Protein AF-A0A645GEH7-F1 (afdb_monomer_lite)

Structure (mmCIF, N/CA/C/O backbone):
data_AF-A0A645GEH7-F1
#
_entry.id   AF-A0A645GEH7-F1
#
loop_
_atom_site.group_PDB
_atom_site.id
_atom_site.type_symbol
_atom_site.label_atom_id
_atom_site.label_alt_id
_atom_site.label_comp_id
_atom_site.label_asym_id
_atom_site.label_entity_id
_atom_site.label_seq_id
_atom_site.pdbx_PDB_ins_code
_atom_site.Cartn_x
_atom_site.Cartn_y
_atom_site.Cartn_z
_atom_site.o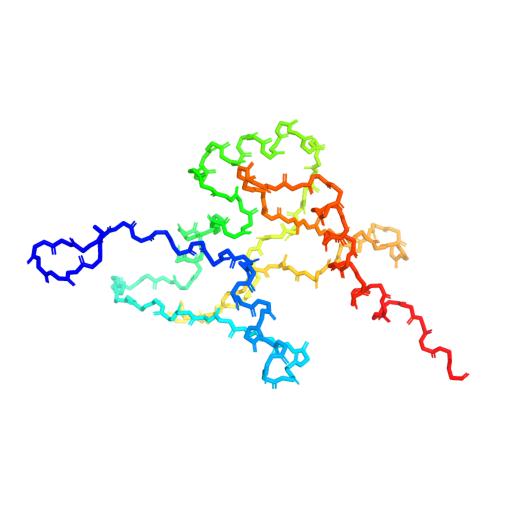ccupancy
_atom_site.B_iso_or_equiv
_atom_site.auth_seq_id
_atom_site.auth_comp_id
_atom_site.auth_asym_id
_atom_site.auth_atom_id
_atom_site.pdbx_PDB_model_num
ATOM 1 N N . MET A 1 1 ? -20.023 15.452 -12.792 1.00 51.22 1 MET A N 1
ATOM 2 C CA . MET A 1 1 ? -19.062 15.238 -11.684 1.00 51.22 1 MET A CA 1
ATOM 3 C C . MET A 1 1 ? -19.663 15.628 -10.334 1.00 51.22 1 MET A C 1
ATOM 5 O O . MET A 1 1 ? -19.490 14.883 -9.385 1.00 51.22 1 MET A O 1
ATOM 9 N N . TYR A 1 2 ? -20.457 16.701 -10.252 1.00 43.00 2 TYR A N 1
ATOM 10 C CA . TYR A 1 2 ? -21.405 16.933 -9.152 1.00 43.00 2 TYR A CA 1
ATOM 11 C C . TYR A 1 2 ? -22.816 16.514 -9.590 1.00 43.00 2 TYR A C 1
ATOM 13 O O . TYR A 1 2 ? -23.154 16.688 -10.763 1.00 43.00 2 TYR A O 1
ATOM 21 N N . GLY A 1 3 ? -23.606 15.928 -8.687 1.00 52.38 3 GLY A N 1
ATOM 22 C CA . GLY A 1 3 ? -25.038 15.717 -8.905 1.00 52.38 3 GLY A CA 1
ATOM 23 C C . GLY A 1 3 ? -25.810 17.038 -8.884 1.00 52.38 3 GLY A C 1
ATOM 24 O O . GLY A 1 3 ? -25.273 18.071 -8.486 1.00 52.38 3 GLY A O 1
ATOM 25 N N . GLU A 1 4 ? -27.086 17.010 -9.273 1.00 69.25 4 GLU A N 1
ATOM 26 C CA . GLU A 1 4 ? -27.987 18.178 -9.195 1.00 69.25 4 GLU A CA 1
ATOM 27 C C . GLU A 1 4 ? -28.119 18.739 -7.764 1.00 69.25 4 GLU A C 1
ATOM 29 O O . GLU A 1 4 ? -28.473 19.898 -7.577 1.00 69.25 4 GLU A O 1
ATOM 34 N N . ASP A 1 5 ? -27.780 17.936 -6.751 1.00 78.75 5 ASP A N 1
ATOM 35 C CA . ASP A 1 5 ? -27.718 18.313 -5.337 1.00 78.75 5 ASP A CA 1
ATOM 36 C C . ASP A 1 5 ? -26.391 18.985 -4.932 1.00 78.75 5 ASP A C 1
ATOM 38 O O . ASP A 1 5 ? -26.170 19.245 -3.748 1.00 78.75 5 ASP A O 1
ATOM 42 N N . GLY A 1 6 ? -25.484 19.230 -5.882 1.00 51.50 6 GLY A N 1
ATOM 43 C CA . GLY A 1 6 ? -24.147 19.753 -5.610 1.00 51.50 6 GLY A CA 1
ATOM 44 C C . GLY A 1 6 ? -23.273 18.783 -4.812 1.00 51.50 6 GLY A C 1
ATOM 45 O O . GLY A 1 6 ? -22.217 19.179 -4.320 1.00 51.50 6 GLY A O 1
ATOM 46 N N . LYS A 1 7 ? -23.682 17.515 -4.664 1.00 46.47 7 LYS A N 1
ATOM 47 C CA . LYS A 1 7 ? -22.876 16.490 -4.005 1.00 46.47 7 LYS A CA 1
ATOM 48 C C . LYS A 1 7 ? -22.090 15.718 -5.043 1.00 46.47 7 LYS A C 1
ATOM 50 O O . LYS A 1 7 ? -22.618 15.242 -6.049 1.00 46.47 7 LYS A O 1
ATOM 55 N N . LEU A 1 8 ? -20.805 15.567 -4.771 1.00 46.34 8 LEU A N 1
ATOM 56 C CA . LEU A 1 8 ? -19.971 14.625 -5.495 1.00 46.34 8 LEU A CA 1
ATOM 57 C C . LEU A 1 8 ? -20.454 13.203 -5.184 1.00 46.34 8 LEU A C 1
ATOM 59 O O . LEU A 1 8 ? -20.582 12.822 -4.020 1.00 46.34 8 LEU A O 1
ATOM 63 N N . ARG A 1 9 ? -20.737 12.416 -6.223 1.00 43.44 9 ARG A N 1
ATOM 64 C CA . ARG A 1 9 ? -21.085 10.993 -6.112 1.00 43.44 9 ARG A CA 1
ATOM 65 C C . ARG A 1 9 ? -20.147 10.190 -7.003 1.00 43.44 9 ARG A C 1
ATOM 67 O O . ARG A 1 9 ? -19.948 10.568 -8.152 1.00 43.44 9 ARG A O 1
ATOM 74 N N . GLY A 1 10 ? -19.603 9.097 -6.468 1.00 45.25 10 GLY A N 1
ATOM 75 C CA . GLY A 1 10 ? -18.639 8.256 -7.184 1.00 45.25 10 GLY A CA 1
ATOM 76 C C . GLY A 1 10 ? -17.258 8.900 -7.329 1.00 45.25 10 GLY A C 1
ATOM 77 O O . GLY A 1 10 ? -16.674 8.820 -8.402 1.00 45.25 10 GLY A O 1
ATOM 78 N N . ILE A 1 11 ? -16.755 9.573 -6.284 1.00 40.84 11 ILE A N 1
ATOM 79 C CA . ILE A 1 11 ? -15.381 10.087 -6.318 1.00 40.84 11 ILE A CA 1
ATOM 80 C C . ILE A 1 11 ? -14.423 8.916 -6.173 1.00 40.84 11 ILE A C 1
ATOM 82 O O . ILE A 1 11 ? -14.349 8.293 -5.115 1.00 40.84 11 ILE A O 1
ATOM 86 N N . GLU A 1 12 ? -13.645 8.695 -7.217 1.00 43.66 12 GLU A N 1
ATOM 87 C CA . GLU A 1 12 ? -12.325 8.127 -7.078 1.00 43.66 12 GLU A CA 1
ATOM 88 C C . GLU A 1 12 ? -11.322 9.279 -7.131 1.00 43.66 12 GLU A C 1
ATOM 90 O O . GLU A 1 12 ? -11.158 9.928 -8.162 1.00 43.66 12 GLU A O 1
ATOM 95 N N . ALA A 1 13 ? -10.712 9.597 -5.992 1.00 42.34 13 ALA A N 1
ATOM 96 C CA . ALA A 1 13 ? -9.626 10.561 -5.944 1.00 42.34 13 ALA A CA 1
ATOM 97 C C . ALA A 1 13 ? -8.332 9.785 -6.184 1.00 42.34 13 ALA A C 1
ATOM 99 O O . ALA A 1 13 ? -7.678 9.340 -5.241 1.00 42.34 13 ALA A O 1
ATOM 100 N N . VAL A 1 14 ? -7.992 9.580 -7.454 1.00 44.97 14 VAL A N 1
ATOM 101 C CA . VAL A 1 14 ? -6.611 9.277 -7.821 1.00 44.97 14 VAL A CA 1
ATOM 102 C C . VAL A 1 14 ? -5.896 10.619 -7.798 1.00 44.97 14 VAL A C 1
ATOM 104 O O . VAL A 1 14 ? -6.162 11.477 -8.635 1.00 44.97 14 VAL A O 1
ATOM 107 N N . ILE A 1 15 ? -5.066 10.843 -6.779 1.00 52.38 15 ILE A N 1
ATOM 108 C CA . ILE A 1 15 ? -4.114 11.951 -6.817 1.00 52.38 15 ILE A CA 1
ATOM 109 C C . ILE A 1 15 ? -3.048 11.506 -7.804 1.00 52.38 15 ILE A C 1
ATOM 111 O O . ILE A 1 15 ? -2.164 10.720 -7.460 1.00 52.38 15 ILE A O 1
ATOM 115 N N . ASP A 1 16 ? -3.225 11.927 -9.049 1.00 52.03 16 ASP A N 1
ATOM 116 C CA . ASP A 1 16 ? -2.194 11.792 -10.054 1.00 52.03 16 ASP A CA 1
ATOM 117 C C . ASP A 1 16 ? -0.991 12.656 -9.625 1.00 52.03 16 ASP A C 1
ATOM 119 O O . ASP A 1 16 ? -1.083 13.630 -8.862 1.00 52.03 16 ASP A O 1
ATOM 123 N N . LYS A 1 17 ? 0.196 12.204 -10.005 1.00 60.94 17 LYS A N 1
ATOM 124 C CA . LYS A 1 17 ? 1.443 12.921 -9.774 1.00 60.94 17 LYS A CA 1
ATOM 125 C C . LYS A 1 17 ? 1.646 13.854 -10.964 1.00 60.94 17 LYS A C 1
ATOM 127 O O . LYS A 1 17 ? 2.604 13.720 -11.721 1.00 60.94 17 LYS A O 1
ATOM 132 N N . ASP A 1 18 ? 0.723 14.789 -11.147 1.00 64.62 18 ASP A N 1
ATOM 133 C CA . ASP A 1 18 ? 0.687 15.650 -12.320 1.00 64.62 18 ASP A CA 1
ATOM 134 C C . ASP A 1 18 ? 1.888 16.606 -12.323 1.00 64.62 18 ASP A C 1
ATOM 136 O O . ASP A 1 18 ? 2.382 17.050 -11.277 1.00 64.62 18 ASP A O 1
ATOM 140 N N . LEU A 1 19 ? 2.269 17.060 -13.521 1.00 65.12 19 LEU A N 1
ATOM 141 C CA . LEU A 1 19 ? 3.205 18.173 -13.714 1.00 65.12 19 LEU A CA 1
ATOM 142 C C . LEU A 1 19 ? 2.837 19.395 -12.849 1.00 65.12 19 LEU A C 1
ATOM 144 O O . LEU A 1 19 ? 3.722 20.086 -12.351 1.00 65.12 19 LEU A O 1
ATOM 148 N N . CYS A 1 20 ? 1.543 19.640 -12.623 1.00 69.88 20 CYS A N 1
ATOM 149 C CA . CYS A 1 20 ? 1.064 20.733 -11.779 1.00 69.88 20 CYS A CA 1
ATOM 150 C C . CYS A 1 20 ? 1.562 20.618 -10.327 1.00 69.88 20 CYS A C 1
ATOM 152 O O . CYS A 1 20 ? 2.125 21.577 -9.797 1.00 69.88 20 CYS A O 1
ATOM 154 N N . SER A 1 21 ? 1.435 19.438 -9.716 1.00 74.69 21 SER A N 1
ATOM 155 C CA . SER A 1 21 ? 1.900 19.166 -8.351 1.00 74.69 21 SER A CA 1
ATOM 156 C C . SER A 1 21 ? 3.421 19.304 -8.239 1.00 74.69 21 SER A C 1
ATOM 158 O O . SER A 1 21 ? 3.922 19.880 -7.273 1.00 74.69 21 SER A O 1
ATOM 160 N N . SER A 1 22 ? 4.164 18.857 -9.260 1.00 70.12 22 SER A N 1
ATOM 161 C CA . SER A 1 22 ? 5.626 19.010 -9.311 1.00 70.12 22 SER A CA 1
ATOM 162 C C . SER A 1 22 ? 6.064 20.472 -9.442 1.00 70.12 22 SER A C 1
ATOM 164 O O . SER A 1 22 ? 7.023 20.887 -8.792 1.00 70.12 22 SER A O 1
ATOM 166 N N . LEU A 1 23 ? 5.384 21.260 -10.279 1.00 80.31 23 LEU A N 1
ATOM 167 C CA . LEU A 1 23 ? 5.674 22.685 -10.436 1.00 80.31 23 LEU A CA 1
ATOM 168 C C . LEU A 1 23 ? 5.355 23.450 -9.150 1.00 80.31 23 LEU A C 1
ATOM 170 O O . LEU A 1 23 ? 6.150 24.291 -8.737 1.00 80.31 23 LEU A O 1
ATOM 174 N N . LEU A 1 24 ? 4.239 23.129 -8.490 1.00 81.12 24 LEU A N 1
ATOM 175 C CA . LEU A 1 24 ? 3.877 23.723 -7.207 1.00 81.12 24 LEU A CA 1
ATOM 176 C C . LEU A 1 24 ? 4.923 23.411 -6.130 1.00 81.12 24 LEU A C 1
ATOM 178 O O . LEU A 1 24 ? 5.375 24.330 -5.457 1.00 81.12 24 LEU A O 1
ATOM 182 N N . ALA A 1 2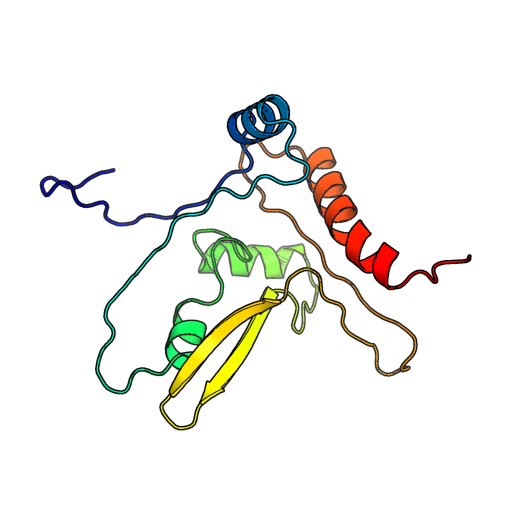5 ? 5.358 22.154 -6.003 1.00 82.38 25 ALA A N 1
ATOM 183 C CA . ALA A 1 25 ? 6.409 21.774 -5.057 1.00 82.38 25 ALA A CA 1
ATOM 184 C C . ALA A 1 25 ? 7.710 22.561 -5.293 1.00 82.38 25 ALA A C 1
ATOM 186 O O . ALA A 1 25 ? 8.297 23.074 -4.343 1.00 82.38 25 ALA A O 1
ATOM 187 N N . SER A 1 26 ? 8.113 22.728 -6.560 1.00 81.50 26 SER A N 1
ATOM 188 C CA . SER A 1 26 ? 9.295 23.519 -6.921 1.00 81.50 26 SER A CA 1
ATOM 189 C C . SER A 1 26 ? 9.138 25.005 -6.598 1.00 81.50 26 SER A C 1
ATOM 191 O O . SER A 1 26 ? 10.091 25.613 -6.125 1.00 81.50 26 SER A O 1
ATOM 193 N N . GLN A 1 27 ? 7.966 25.597 -6.845 1.00 88.81 27 GLN A N 1
ATOM 194 C CA . GLN A 1 27 ? 7.698 27.002 -6.509 1.00 88.81 27 GLN A CA 1
ATOM 195 C C . GLN A 1 27 ? 7.652 27.247 -4.998 1.00 88.81 27 GLN A C 1
ATOM 197 O O . GLN A 1 27 ? 7.948 28.349 -4.549 1.00 88.81 27 GLN A O 1
ATOM 202 N N . LEU A 1 28 ? 7.270 26.233 -4.222 1.00 89.38 28 LEU A N 1
ATOM 203 C CA . LEU A 1 28 ? 7.236 26.290 -2.763 1.00 89.38 28 LEU A CA 1
ATOM 204 C C . LEU A 1 28 ? 8.587 25.965 -2.110 1.00 89.38 28 LEU A C 1
ATOM 206 O O . LEU A 1 28 ? 8.661 26.005 -0.885 1.00 89.38 28 LEU A O 1
ATOM 210 N N . GLU A 1 29 ? 9.617 25.619 -2.893 1.00 90.44 29 GLU A N 1
ATOM 211 C CA . GLU A 1 29 ? 10.906 25.118 -2.387 1.00 90.44 29 GLU A CA 1
ATOM 212 C C . GLU A 1 29 ? 10.724 23.960 -1.382 1.00 90.44 29 GLU A C 1
ATOM 214 O O . GLU A 1 29 ? 11.444 23.842 -0.394 1.00 90.44 29 GLU A O 1
ATOM 219 N N . ALA A 1 30 ? 9.714 23.112 -1.608 1.00 80.94 30 ALA A N 1
ATOM 220 C CA . ALA A 1 30 ? 9.362 22.042 -0.684 1.00 80.94 30 ALA A CA 1
ATOM 221 C C . ALA A 1 30 ? 10.222 20.793 -0.927 1.00 80.94 30 ALA A C 1
ATOM 223 O O . ALA A 1 30 ? 10.205 20.237 -2.026 1.00 80.94 30 ALA A O 1
ATOM 224 N N . ASP A 1 31 ? 10.879 20.285 0.121 1.00 78.19 31 ASP A N 1
ATOM 225 C CA . ASP A 1 31 ? 11.554 18.975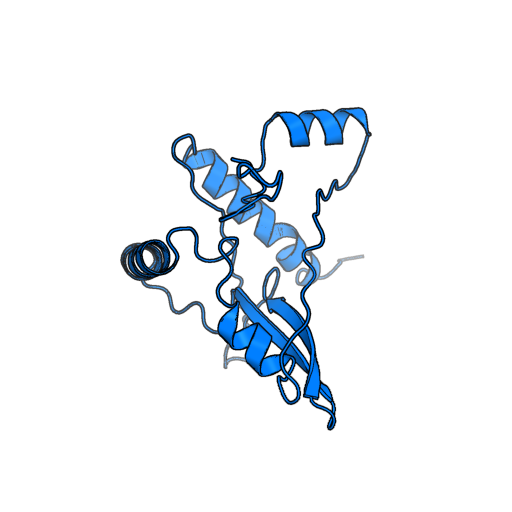 0.090 1.00 78.19 31 ASP A CA 1
ATOM 226 C C . ASP A 1 31 ? 10.556 17.825 -0.142 1.00 78.19 31 ASP A C 1
ATOM 228 O O . ASP A 1 31 ? 10.869 16.810 -0.767 1.00 78.19 31 ASP A O 1
ATOM 232 N N . LEU A 1 32 ? 9.327 17.993 0.361 1.00 79.81 32 LEU A N 1
ATOM 233 C CA . LEU A 1 32 ? 8.195 17.100 0.144 1.00 79.81 32 LEU A CA 1
ATOM 234 C C . LEU A 1 32 ? 6.887 17.898 0.173 1.00 79.81 32 LEU A C 1
ATOM 236 O O . LEU A 1 32 ? 6.592 18.589 1.147 1.00 79.81 32 LEU A O 1
ATOM 240 N N . LEU A 1 33 ? 6.066 17.734 -0.865 1.00 80.50 33 LEU A N 1
ATOM 241 C CA . LEU A 1 33 ? 4.697 18.239 -0.906 1.00 80.50 33 LEU A CA 1
ATOM 242 C C . LEU A 1 33 ? 3.717 17.064 -0.889 1.00 80.50 33 LEU A C 1
ATOM 244 O O . LEU A 1 33 ? 3.738 16.221 -1.785 1.00 80.50 33 LEU A O 1
ATOM 248 N N . VAL A 1 34 ? 2.836 17.034 0.112 1.00 82.31 34 VAL A N 1
ATOM 249 C CA . VAL A 1 34 ? 1.725 16.079 0.186 1.00 82.31 34 VAL A CA 1
ATOM 250 C C . VAL A 1 34 ? 0.421 16.833 -0.024 1.00 82.31 34 VAL A C 1
ATOM 252 O O . VAL A 1 34 ? 0.064 17.703 0.769 1.00 82.31 34 VAL A O 1
ATOM 255 N N . ILE A 1 35 ? -0.298 16.482 -1.087 1.00 83.31 35 ILE A N 1
ATOM 256 C CA . ILE A 1 35 ? -1.674 16.926 -1.311 1.00 83.31 35 ILE A CA 1
ATOM 257 C C . ILE A 1 35 ? -2.581 15.825 -0.770 1.00 83.31 35 ILE A C 1
ATOM 259 O O . ILE A 1 35 ? -2.453 14.669 -1.162 1.00 83.31 35 ILE A O 1
ATOM 263 N N . ALA A 1 36 ? -3.472 16.173 0.155 1.00 83.81 36 ALA A N 1
ATOM 264 C CA . ALA A 1 36 ? -4.370 15.224 0.800 1.00 83.81 36 ALA A CA 1
ATOM 265 C C . ALA A 1 36 ? -5.791 15.786 0.875 1.00 83.81 36 ALA A C 1
ATOM 267 O O . ALA A 1 36 ? -6.005 16.998 0.894 1.00 83.81 36 ALA A O 1
ATOM 268 N N . THR A 1 37 ? -6.777 14.894 0.905 1.00 83.81 37 THR A N 1
ATOM 269 C CA . THR A 1 37 ? -8.185 15.236 1.116 1.00 83.81 37 THR A CA 1
ATOM 270 C C . THR A 1 37 ? -8.766 14.298 2.158 1.00 83.81 37 THR A C 1
ATOM 272 O O . THR A 1 37 ? -8.737 13.081 1.979 1.00 83.81 37 THR A O 1
ATOM 275 N N . ASP A 1 38 ? -9.326 14.866 3.223 1.00 87.25 38 ASP A N 1
ATOM 276 C CA . ASP A 1 38 ? -9.972 14.085 4.271 1.00 87.25 38 ASP A CA 1
ATOM 277 C C . ASP A 1 38 ? -11.357 13.612 3.822 1.00 87.25 38 ASP A C 1
ATOM 279 O O . ASP A 1 38 ? -12.220 14.407 3.437 1.00 87.25 38 ASP A O 1
ATOM 283 N N . VAL A 1 39 ? -11.595 12.305 3.930 1.00 86.81 39 VAL A N 1
ATOM 284 C CA . VAL A 1 39 ? -12.901 11.690 3.676 1.00 86.81 39 VAL A CA 1
ATOM 285 C C . VAL A 1 39 ? -13.445 11.135 4.985 1.00 86.81 39 VAL A C 1
ATOM 287 O O . VAL A 1 39 ? -12.907 10.185 5.547 1.00 86.81 39 VAL A O 1
ATOM 290 N N . ASN A 1 40 ? -14.539 11.726 5.462 1.00 90.00 40 ASN A N 1
ATOM 291 C CA . ASN A 1 40 ? -15.155 11.389 6.743 1.00 90.00 40 ASN A CA 1
ATOM 292 C C . ASN A 1 40 ? -16.541 10.763 6.546 1.00 90.00 40 ASN A C 1
ATOM 294 O O . ASN A 1 40 ? -17.305 11.186 5.677 1.00 90.00 40 ASN A O 1
ATOM 298 N N . ALA A 1 41 ? -16.896 9.790 7.389 1.00 89.94 41 ALA A N 1
ATOM 299 C CA . ALA A 1 41 ? -18.212 9.153 7.380 1.00 89.94 41 ALA A CA 1
ATOM 300 C C . ALA A 1 41 ? -18.649 8.721 8.786 1.00 89.94 41 ALA A C 1
ATOM 302 O O . ALA A 1 41 ? -17.827 8.373 9.632 1.00 89.94 41 ALA A O 1
ATOM 303 N N . ALA A 1 42 ? -19.963 8.694 9.018 1.00 94.62 42 ALA A N 1
ATOM 304 C CA . ALA A 1 42 ? -20.547 8.062 10.196 1.00 94.62 42 ALA A CA 1
ATOM 305 C C . ALA A 1 42 ? -20.825 6.580 9.909 1.00 94.62 42 ALA A C 1
ATOM 307 O O . ALA A 1 42 ? -21.354 6.231 8.852 1.00 94.62 42 ALA A O 1
ATOM 308 N N . VAL A 1 43 ? -20.497 5.710 10.863 1.00 94.25 43 VAL A N 1
ATOM 309 C CA . VAL A 1 43 ? -20.647 4.254 10.727 1.00 94.25 43 VAL A CA 1
ATOM 310 C C . VAL A 1 43 ? -21.767 3.726 11.615 1.00 94.25 43 VAL A C 1
ATOM 312 O O . VAL A 1 43 ? -22.174 4.366 12.586 1.00 94.25 43 VAL A O 1
ATOM 315 N N . ARG A 1 44 ? -22.294 2.541 11.283 1.00 95.38 44 ARG A N 1
ATOM 316 C CA . ARG A 1 44 ? -23.326 1.898 12.108 1.00 95.38 44 ARG A CA 1
ATOM 317 C C . ARG A 1 44 ? -22.758 1.540 13.488 1.00 95.38 44 ARG A C 1
ATOM 319 O O . ARG A 1 44 ? -21.599 1.118 13.555 1.00 95.38 44 ARG A O 1
ATOM 326 N N . PRO A 1 45 ? -23.562 1.619 14.565 1.00 94.56 45 PRO A N 1
ATOM 327 C CA . PRO A 1 45 ? -23.150 1.145 15.882 1.00 94.56 45 PRO A CA 1
ATOM 328 C C . PRO A 1 45 ? -22.608 -0.289 15.829 1.00 94.56 45 PRO A C 1
ATOM 330 O O . PRO A 1 45 ? -23.166 -1.139 15.138 1.00 94.56 45 PRO A O 1
ATOM 333 N N . GLY A 1 46 ? -21.511 -0.544 16.543 1.00 94.38 46 GLY A N 1
ATOM 334 C CA . GLY A 1 46 ? -20.839 -1.849 16.562 1.00 94.38 46 GLY A CA 1
ATOM 335 C C . GLY A 1 46 ? -19.889 -2.113 15.386 1.00 94.38 46 GLY A C 1
ATOM 336 O O . GLY A 1 46 ? -19.250 -3.161 15.361 1.00 94.38 46 GLY A O 1
ATOM 337 N N . THR A 1 47 ? -19.754 -1.186 14.431 1.00 97.19 47 THR A N 1
ATOM 338 C CA . THR A 1 47 ? -18.718 -1.281 13.389 1.00 97.19 47 THR A CA 1
ATOM 339 C C . THR A 1 47 ? -17.346 -1.000 14.000 1.00 97.19 47 THR A C 1
ATOM 341 O O . THR A 1 47 ? -17.164 0.033 14.639 1.00 97.19 47 THR A O 1
ATOM 344 N N . THR A 1 48 ? -16.383 -1.898 13.792 1.00 97.50 48 THR A N 1
ATOM 345 C CA . THR A 1 48 ? -15.013 -1.745 14.300 1.00 97.50 48 THR A CA 1
ATOM 346 C C . THR A 1 48 ? -14.080 -1.140 13.253 1.00 97.50 48 THR A C 1
ATOM 348 O O . THR A 1 48 ? -14.311 -1.273 12.049 1.00 97.50 48 THR A O 1
ATOM 351 N N . ALA A 1 49 ? -12.975 -0.538 13.698 1.00 96.94 49 ALA A N 1
ATOM 352 C CA . ALA A 1 49 ? -11.927 -0.022 12.818 1.00 96.94 49 ALA A CA 1
ATOM 353 C C . ALA A 1 49 ? -11.351 -1.113 11.897 1.00 96.94 49 ALA A C 1
ATOM 355 O O . ALA A 1 49 ? -11.132 -0.867 10.715 1.00 96.94 49 ALA A O 1
ATOM 356 N N . LEU A 1 50 ? -11.182 -2.340 12.405 1.00 96.75 50 LEU A N 1
ATOM 357 C CA . LEU A 1 50 ? -10.721 -3.478 11.601 1.00 96.75 50 LEU A CA 1
ATOM 358 C C . LEU A 1 50 ? -11.726 -3.857 10.501 1.00 96.75 50 LEU A C 1
ATOM 360 O O . LEU A 1 50 ? -11.323 -4.145 9.378 1.00 96.75 50 LEU A O 1
ATOM 364 N N . ALA A 1 51 ? -13.030 -3.837 10.800 1.00 96.69 51 ALA A N 1
ATOM 365 C CA . ALA A 1 51 ? -14.056 -4.115 9.796 1.00 96.69 51 ALA A CA 1
ATOM 366 C C . ALA A 1 51 ? -14.058 -3.058 8.680 1.00 96.69 51 ALA A C 1
ATOM 368 O O . ALA A 1 51 ? -14.243 -3.398 7.513 1.00 96.69 51 ALA A O 1
ATOM 369 N N . LEU A 1 52 ? -13.810 -1.789 9.024 1.00 95.69 52 LEU A N 1
ATOM 370 C CA . LEU A 1 52 ? -13.656 -0.714 8.042 1.00 95.69 52 LEU A CA 1
ATOM 371 C C . LEU A 1 52 ? -12.396 -0.898 7.197 1.00 95.69 52 LEU A C 1
ATOM 373 O O . LEU A 1 52 ? -12.481 -0.820 5.976 1.00 95.69 52 LEU A O 1
ATOM 377 N N . ALA A 1 53 ? -11.253 -1.204 7.816 1.00 95.12 53 ALA A N 1
ATOM 378 C CA . ALA A 1 53 ? -10.015 -1.477 7.092 1.00 95.12 53 ALA A CA 1
ATOM 379 C C . ALA A 1 53 ? -10.182 -2.641 6.101 1.00 95.12 53 ALA A C 1
ATOM 381 O O . ALA A 1 53 ? -9.758 -2.532 4.956 1.00 95.12 53 ALA A O 1
ATOM 382 N N . ALA A 1 54 ? -10.866 -3.718 6.503 1.00 95.00 54 ALA A N 1
ATOM 383 C CA . ALA A 1 54 ? -11.157 -4.854 5.630 1.00 95.00 54 ALA A CA 1
ATOM 384 C C . ALA A 1 54 ? -12.098 -4.500 4.464 1.00 95.00 54 ALA A C 1
ATOM 386 O O . ALA A 1 54 ? -11.952 -5.054 3.381 1.00 95.00 54 ALA A O 1
ATOM 387 N N . ALA A 1 55 ? -13.053 -3.590 4.674 1.00 93.75 55 ALA A N 1
ATOM 388 C CA . ALA A 1 55 ? -13.982 -3.153 3.632 1.00 93.75 55 ALA A CA 1
ATOM 389 C C . ALA A 1 55 ? -13.358 -2.153 2.642 1.00 93.75 55 ALA A C 1
ATOM 391 O O . ALA A 1 55 ? -13.787 -2.090 1.494 1.00 93.75 55 ALA A O 1
ATOM 392 N N . LEU A 1 56 ? -12.386 -1.355 3.093 1.00 91.81 56 LEU A N 1
ATOM 393 C CA . LEU A 1 56 ? -11.721 -0.322 2.291 1.00 91.81 56 LEU A CA 1
ATOM 394 C C . LEU A 1 56 ? -10.442 -0.816 1.606 1.00 91.81 56 LEU A C 1
ATOM 396 O O . LEU A 1 56 ? -9.968 -0.182 0.666 1.00 91.81 56 LEU A O 1
ATOM 400 N N . HIS A 1 57 ? -9.851 -1.908 2.090 1.00 94.06 57 HIS A N 1
ATOM 401 C CA . HIS A 1 57 ? -8.649 -2.483 1.507 1.00 94.06 57 HIS A CA 1
ATOM 402 C C . HIS A 1 57 ? -9.002 -3.493 0.395 1.00 94.06 57 HIS A C 1
ATOM 404 O O . HIS A 1 57 ? -9.848 -4.364 0.599 1.00 94.06 57 HIS A O 1
ATOM 410 N N . PRO A 1 58 ? -8.302 -3.465 -0.750 1.00 93.00 58 PRO A N 1
ATOM 411 C CA . PRO A 1 58 ? -7.185 -2.600 -1.087 1.00 93.00 58 PRO A CA 1
ATOM 412 C C . PRO A 1 58 ? -7.655 -1.250 -1.599 1.00 93.00 58 PRO A C 1
ATOM 414 O O . PRO A 1 58 ? -8.658 -1.142 -2.298 1.00 93.00 58 PRO A O 1
ATOM 417 N N . SER A 1 59 ? -6.881 -0.219 -1.277 1.00 90.38 59 SER A N 1
ATOM 418 C CA . SER A 1 59 ? -7.119 1.099 -1.842 1.00 90.38 59 SER A CA 1
ATOM 419 C C . SER A 1 59 ? -6.727 1.127 -3.321 1.00 90.38 59 SER A C 1
ATOM 421 O O . SER A 1 59 ? -5.824 0.405 -3.763 1.00 90.38 59 SER A O 1
ATOM 423 N N . ALA A 1 60 ? -7.356 2.030 -4.077 1.00 88.25 60 ALA A N 1
ATOM 424 C CA . ALA A 1 60 ? -6.971 2.322 -5.457 1.00 88.25 60 ALA A CA 1
ATOM 425 C C . ALA A 1 60 ? -5.479 2.687 -5.577 1.00 88.25 60 ALA A C 1
ATOM 427 O O . ALA A 1 60 ? -4.831 2.305 -6.542 1.00 88.25 60 ALA A O 1
ATOM 428 N N . ALA A 1 61 ? -4.895 3.319 -4.553 1.00 87.50 61 ALA A N 1
ATOM 429 C CA . ALA A 1 61 ? -3.481 3.696 -4.544 1.00 87.50 61 ALA A CA 1
ATOM 430 C C . ALA A 1 61 ? -2.499 2.508 -4.611 1.00 87.50 61 ALA A C 1
ATOM 432 O O . ALA A 1 61 ? -1.370 2.688 -5.056 1.00 87.50 61 ALA A O 1
ATOM 433 N N . VAL A 1 62 ? -2.893 1.307 -4.163 1.00 91.75 62 VAL A N 1
ATOM 434 C CA . VAL A 1 62 ? -2.013 0.116 -4.179 1.00 91.75 62 VAL A CA 1
ATOM 435 C C . VAL A 1 62 ? -2.462 -0.991 -5.126 1.00 91.75 62 VAL A C 1
ATOM 437 O O . VAL A 1 62 ? -1.689 -1.909 -5.411 1.00 91.75 62 VAL A O 1
ATOM 440 N N . CYS A 1 63 ? -3.713 -0.930 -5.583 1.00 94.00 63 CYS A N 1
ATOM 441 C CA . CYS A 1 63 ? -4.309 -1.953 -6.433 1.00 94.00 63 CYS A CA 1
ATOM 442 C C . CYS A 1 63 ? -4.799 -1.417 -7.776 1.00 94.00 63 CYS A C 1
ATOM 444 O O . CYS A 1 63 ? -4.854 -2.197 -8.713 1.00 94.00 63 CYS A O 1
ATOM 446 N N . GLY A 1 64 ? -5.143 -0.132 -7.881 1.00 92.88 64 GLY A N 1
ATOM 447 C CA . GLY A 1 64 ? -5.742 0.479 -9.066 1.00 92.88 64 GLY A CA 1
ATOM 448 C C . GLY A 1 64 ? -7.272 0.408 -9.112 1.00 92.88 64 GLY A C 1
ATOM 449 O O . GLY A 1 64 ? -7.941 -0.019 -8.162 1.00 92.88 64 GLY A O 1
ATOM 450 N N . THR A 1 65 ? -7.810 0.832 -10.256 1.00 92.31 65 THR A N 1
ATOM 451 C CA . THR A 1 65 ? -9.245 0.938 -10.540 1.00 92.31 65 THR A CA 1
ATOM 452 C C . THR A 1 65 ? -9.579 0.500 -11.966 1.00 92.31 65 THR A C 1
ATOM 454 O O . THR A 1 65 ? -8.807 0.786 -12.884 1.00 92.31 65 THR A O 1
ATOM 457 N N . PRO A 1 66 ? -10.720 -0.174 -12.195 1.00 94.50 66 PRO A N 1
ATOM 458 C CA . PRO A 1 66 ? -11.580 -0.814 -11.197 1.00 94.50 66 PRO A CA 1
ATOM 459 C C . PRO A 1 66 ? -10.827 -1.896 -10.406 1.00 94.50 66 PRO A C 1
ATOM 461 O O . PRO A 1 66 ? -10.070 -2.673 -10.986 1.00 94.50 66 PRO A O 1
ATOM 464 N N . THR A 1 67 ? -11.033 -1.963 -9.086 1.00 93.19 67 THR A N 1
ATOM 465 C CA . THR A 1 67 ? -10.170 -2.735 -8.168 1.00 93.19 67 THR A CA 1
ATOM 466 C C . THR A 1 67 ? -10.055 -4.218 -8.514 1.00 93.19 67 THR A C 1
ATOM 468 O O . THR A 1 67 ? -8.954 -4.761 -8.478 1.00 93.19 67 THR A O 1
ATOM 471 N N . ASP A 1 68 ? -11.153 -4.880 -8.885 1.00 94.62 68 ASP A N 1
ATOM 472 C CA . ASP A 1 68 ? -11.129 -6.313 -9.209 1.00 94.62 68 ASP A CA 1
ATOM 473 C C . ASP A 1 68 ? -10.336 -6.606 -10.488 1.00 94.62 68 ASP A C 1
ATOM 475 O O . ASP A 1 68 ? -9.570 -7.569 -10.540 1.00 94.62 68 ASP A O 1
ATOM 479 N N . VAL A 1 69 ? -10.480 -5.743 -11.500 1.00 96.62 69 VAL A N 1
ATOM 480 C CA . VAL A 1 69 ? -9.740 -5.845 -12.765 1.00 96.62 69 VAL A CA 1
ATOM 481 C C . VAL A 1 69 ? -8.260 -5.609 -12.505 1.00 96.62 69 VAL A C 1
ATOM 483 O O . VAL A 1 69 ? -7.426 -6.428 -12.874 1.00 96.62 69 VAL A O 1
ATOM 486 N N . ALA A 1 70 ? -7.935 -4.523 -11.808 1.00 95.69 70 ALA A N 1
ATOM 487 C CA . ALA A 1 70 ? -6.558 -4.148 -11.551 1.00 95.69 70 ALA A CA 1
ATOM 488 C C . ALA A 1 70 ? -5.838 -5.179 -10.659 1.00 95.69 70 ALA A C 1
ATOM 490 O O . ALA A 1 70 ? -4.693 -5.537 -10.932 1.00 95.69 70 ALA A O 1
ATOM 491 N N . ARG A 1 71 ? -6.532 -5.768 -9.673 1.00 94.44 71 ARG A N 1
ATOM 492 C CA . ARG A 1 71 ? -6.010 -6.889 -8.877 1.00 94.44 71 ARG A CA 1
ATOM 493 C C . ARG A 1 71 ? -5.672 -8.104 -9.738 1.00 94.44 71 ARG A C 1
ATOM 495 O O . ARG A 1 71 ? -4.618 -8.704 -9.535 1.00 94.44 71 ARG A O 1
ATOM 502 N N . ALA A 1 72 ? -6.570 -8.492 -10.644 1.00 95.56 72 ALA A N 1
ATOM 503 C CA . ALA A 1 72 ? -6.349 -9.638 -11.522 1.00 95.56 72 ALA A CA 1
ATOM 504 C C . ALA A 1 72 ? -5.141 -9.399 -12.439 1.00 95.56 72 ALA A C 1
ATOM 506 O O . ALA A 1 72 ? -4.259 -10.251 -12.516 1.00 95.56 72 ALA A O 1
ATOM 507 N N . THR A 1 73 ? -5.051 -8.207 -13.031 1.00 96.38 73 THR A N 1
ATOM 508 C CA . THR A 1 73 ? -3.921 -7.787 -13.868 1.00 96.38 73 THR A CA 1
ATOM 509 C C . THR A 1 73 ? -2.596 -7.802 -13.103 1.00 96.38 73 THR A C 1
ATOM 511 O O . THR A 1 73 ? -1.604 -8.320 -13.604 1.00 96.38 73 THR A O 1
ATOM 514 N N . ILE A 1 74 ? -2.565 -7.282 -11.870 1.00 95.12 74 ILE A N 1
ATOM 515 C CA . ILE A 1 74 ? -1.369 -7.323 -11.013 1.00 95.12 74 ILE A CA 1
ATOM 516 C C . ILE A 1 74 ? -0.922 -8.769 -10.776 1.00 95.12 74 ILE A C 1
ATOM 518 O O . ILE A 1 74 ? 0.258 -9.081 -10.927 1.00 95.12 74 ILE A O 1
ATOM 522 N N . ALA A 1 75 ? -1.860 -9.654 -10.424 1.00 94.19 75 ALA A N 1
ATOM 523 C CA . ALA A 1 75 ? -1.551 -11.056 -10.163 1.00 94.19 75 ALA A CA 1
ATOM 524 C C . ALA A 1 75 ? -1.011 -11.776 -11.411 1.00 94.19 75 ALA A C 1
ATOM 526 O O . ALA A 1 75 ? -0.104 -12.599 -11.290 1.00 94.19 75 ALA A O 1
ATOM 527 N N . GLU A 1 76 ? -1.544 -11.455 -12.593 1.00 95.81 76 GLU A N 1
ATOM 528 C CA . GLU A 1 76 ? -1.091 -12.001 -13.876 1.00 95.81 76 GLU A CA 1
ATOM 529 C C . GLU A 1 76 ? 0.315 -11.517 -14.254 1.00 95.81 76 GLU A C 1
ATOM 531 O O . GLU A 1 76 ? 1.153 -12.324 -14.653 1.00 95.81 76 GLU A O 1
ATOM 536 N N . ILE A 1 77 ? 0.579 -10.213 -14.127 1.00 95.56 77 ILE A N 1
ATOM 537 C CA . ILE A 1 77 ? 1.814 -9.594 -14.625 1.00 95.56 77 ILE A CA 1
ATOM 538 C C . ILE A 1 77 ? 2.993 -9.822 -13.679 1.00 95.56 77 ILE A C 1
ATOM 540 O O . ILE A 1 77 ? 4.102 -10.083 -14.141 1.00 95.56 77 ILE A O 1
ATOM 544 N N . GLU A 1 78 ? 2.791 -9.691 -12.366 1.00 94.31 78 GLU A N 1
ATOM 545 C CA . GLU A 1 78 ? 3.910 -9.751 -11.423 1.00 94.31 78 GLU A CA 1
ATOM 546 C C . GLU A 1 78 ? 4.385 -11.182 -11.187 1.00 94.31 78 GLU A C 1
ATOM 548 O O . GLU A 1 78 ? 5.586 -11.432 -11.124 1.00 94.31 78 GLU A O 1
ATOM 553 N N . GLY A 1 79 ? 3.456 -12.127 -11.011 1.00 90.94 79 GLY A N 1
ATOM 554 C CA . GLY A 1 79 ? 3.799 -13.484 -10.577 1.00 90.94 79 GLY A CA 1
ATOM 555 C C . GLY A 1 79 ? 4.503 -13.537 -9.209 1.00 90.94 79 GLY A C 1
ATOM 556 O O . GLY A 1 79 ? 5.170 -14.525 -8.902 1.00 90.94 79 GLY A O 1
ATOM 557 N N . LEU A 1 80 ? 4.377 -12.482 -8.393 1.00 88.38 80 LEU A N 1
ATOM 558 C CA . LEU A 1 80 ? 5.030 -12.336 -7.090 1.00 88.38 80 LEU A CA 1
ATOM 559 C C . LEU A 1 80 ? 4.048 -12.572 -5.935 1.00 88.38 80 LEU A C 1
ATOM 561 O O . LEU A 1 80 ? 2.900 -12.129 -5.972 1.00 88.38 80 LEU A O 1
ATOM 565 N N . ASP A 1 81 ? 4.536 -13.179 -4.850 1.00 89.12 81 ASP A N 1
ATOM 566 C CA . ASP A 1 81 ? 3.867 -13.114 -3.547 1.00 89.12 81 ASP A CA 1
ATOM 567 C C . ASP A 1 81 ? 4.311 -11.847 -2.806 1.00 89.12 81 ASP A C 1
ATOM 569 O O . ASP A 1 81 ? 5.372 -11.810 -2.176 1.00 89.12 81 ASP A O 1
ATOM 573 N N . ARG A 1 82 ? 3.469 -10.808 -2.863 1.00 90.94 82 ARG A N 1
ATOM 574 C CA . ARG A 1 82 ? 3.677 -9.537 -2.147 1.00 90.94 82 ARG A CA 1
ATOM 575 C C . ARG 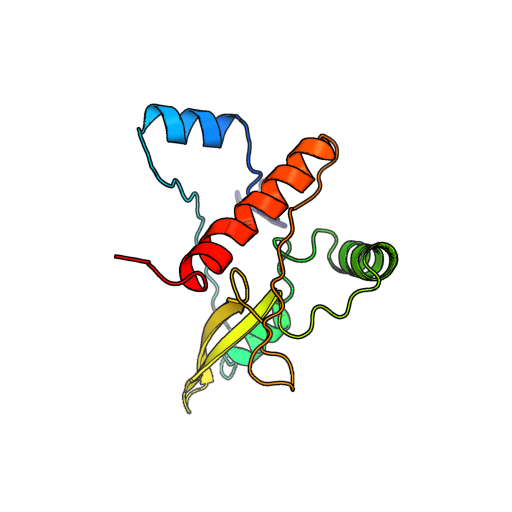A 1 82 ? 3.679 -9.707 -0.618 1.00 90.94 82 ARG A C 1
ATOM 577 O O . ARG A 1 82 ? 4.089 -8.795 0.102 1.00 90.94 82 ARG A O 1
ATOM 584 N N . GLY A 1 83 ? 3.220 -10.840 -0.083 1.00 91.38 83 GLY A N 1
ATOM 585 C CA . GLY A 1 83 ? 3.156 -11.087 1.352 1.00 91.38 83 GLY A CA 1
ATOM 586 C C . GLY A 1 83 ? 2.383 -9.990 2.090 1.00 91.38 83 GLY A C 1
ATOM 587 O O . GLY A 1 83 ? 1.182 -9.821 1.901 1.00 91.38 83 GLY A O 1
ATOM 588 N N . ARG A 1 84 ? 3.072 -9.241 2.961 1.00 92.19 84 ARG A N 1
ATOM 589 C CA . ARG A 1 84 ? 2.477 -8.129 3.730 1.00 92.19 84 ARG A CA 1
ATOM 590 C C . ARG A 1 84 ? 2.614 -6.765 3.055 1.00 92.19 84 ARG A C 1
ATOM 592 O O . ARG A 1 84 ? 2.041 -5.800 3.556 1.00 92.19 84 ARG A O 1
ATOM 599 N N . TYR A 1 85 ? 3.367 -6.663 1.959 1.00 95.06 85 TYR A N 1
ATOM 600 C CA . TYR A 1 85 ? 3.498 -5.410 1.224 1.00 95.06 85 TYR A CA 1
ATOM 601 C C . TYR A 1 85 ? 2.128 -4.939 0.739 1.00 95.06 85 TYR A C 1
ATOM 603 O O . TYR A 1 85 ? 1.319 -5.740 0.272 1.00 95.06 85 TYR A O 1
ATOM 611 N N . SER A 1 86 ? 1.863 -3.639 0.864 1.00 94.50 86 SER A N 1
ATOM 612 C CA . SER A 1 86 ? 0.573 -2.984 0.611 1.00 94.50 86 SER A CA 1
ATOM 613 C C . SER A 1 86 ? -0.589 -3.410 1.521 1.00 94.50 86 SER A C 1
ATOM 615 O O . SER A 1 86 ? -1.677 -2.855 1.400 1.00 94.50 86 SER A O 1
ATOM 617 N N . GLY A 1 87 ? -0.383 -4.342 2.456 1.00 94.50 87 GLY A N 1
ATOM 618 C CA . GLY A 1 87 ? -1.411 -4.781 3.398 1.00 94.50 87 GLY A CA 1
ATOM 619 C C . GLY A 1 87 ? -1.686 -3.760 4.512 1.00 94.50 87 GLY A C 1
ATOM 620 O O . GLY A 1 87 ? -0.840 -2.909 4.795 1.00 94.50 87 GLY A O 1
ATOM 621 N N . PRO A 1 88 ? -2.852 -3.828 5.175 1.00 95.25 88 PRO A N 1
ATOM 622 C CA . PRO A 1 88 ? -3.160 -2.961 6.306 1.00 95.25 88 PRO A CA 1
ATOM 623 C C . PRO A 1 88 ? -2.334 -3.345 7.546 1.00 95.25 88 PRO A C 1
ATOM 625 O O . PRO A 1 88 ? -2.246 -4.517 7.916 1.00 95.25 88 PRO A O 1
ATOM 628 N N . VAL A 1 89 ? -1.761 -2.348 8.220 1.00 96.00 89 VAL A N 1
ATOM 629 C CA . VAL A 1 89 ? -1.036 -2.473 9.494 1.00 96.00 89 VAL A CA 1
ATOM 630 C C . VAL A 1 89 ? -1.576 -1.432 10.461 1.00 96.00 89 VAL A C 1
ATOM 632 O O . VAL A 1 89 ? -1.754 -0.274 10.094 1.00 96.00 89 VAL A O 1
ATOM 635 N N . GLY A 1 90 ? -1.860 -1.835 11.696 1.00 96.12 90 GLY A N 1
ATOM 636 C CA . GLY A 1 90 ? -2.541 -0.956 12.633 1.00 96.12 90 GLY A CA 1
ATOM 637 C C . GLY A 1 90 ? -2.808 -1.593 13.985 1.00 96.12 90 GLY A C 1
ATOM 638 O O . GLY A 1 90 ? -2.249 -2.639 14.326 1.00 96.12 90 GLY A O 1
ATOM 639 N N . TRP A 1 91 ? -3.685 -0.948 14.745 1.00 97.62 91 TRP A N 1
ATOM 640 C CA . TRP A 1 91 ? -4.102 -1.386 16.073 1.00 97.62 91 TRP A CA 1
ATOM 641 C C . TRP A 1 91 ? -5.618 -1.278 16.243 1.00 97.62 91 TRP A C 1
ATOM 643 O O . TRP A 1 91 ? -6.304 -0.576 15.500 1.00 97.62 91 TRP A O 1
ATOM 653 N N . ILE A 1 92 ? -6.141 -1.989 17.241 1.00 98.00 92 ILE A N 1
ATOM 654 C CA . ILE A 1 92 ? -7.536 -1.912 17.673 1.00 98.00 92 ILE A CA 1
ATOM 655 C C . ILE A 1 92 ? -7.603 -2.019 19.201 1.00 98.00 92 ILE A C 1
ATOM 657 O O . ILE A 1 92 ? -6.882 -2.822 19.795 1.00 98.00 92 ILE A O 1
ATOM 661 N N . ASP A 1 93 ? -8.435 -1.204 19.848 1.00 97.94 93 ASP A N 1
ATOM 662 C CA . ASP A 1 93 ? -8.712 -1.312 21.283 1.00 97.94 93 ASP A CA 1
ATOM 663 C C . ASP A 1 93 ? -9.865 -2.286 21.583 1.00 97.94 93 ASP A C 1
ATOM 665 O O . ASP A 1 93 ? -10.584 -2.766 20.705 1.00 97.94 93 ASP A O 1
ATOM 669 N N . ALA A 1 94 ? -10.092 -2.547 22.872 1.00 97.44 94 ALA A N 1
ATOM 670 C CA . ALA A 1 94 ? -11.190 -3.393 23.342 1.00 97.44 94 ALA A CA 1
ATOM 671 C C . ALA A 1 94 ? -12.597 -2.830 23.044 1.00 97.44 94 ALA A C 1
ATOM 673 O O . ALA A 1 94 ? -13.588 -3.535 23.228 1.00 97.44 94 ALA A O 1
ATOM 674 N N . ARG A 1 95 ? -12.708 -1.565 22.618 1.00 96.62 95 ARG A N 1
ATOM 675 C CA . ARG A 1 95 ? -13.968 -0.912 22.232 1.00 96.62 95 ARG A CA 1
ATOM 676 C C . ARG A 1 95 ? -14.199 -0.953 20.720 1.00 96.62 95 ARG A C 1
ATOM 678 O O . ARG A 1 95 ? -15.260 -0.536 20.266 1.00 96.62 95 ARG A O 1
ATOM 685 N N . GLY A 1 96 ? -13.242 -1.470 19.953 1.00 97.00 96 GLY A N 1
ATOM 686 C CA . GLY A 1 96 ? -13.311 -1.576 18.504 1.00 97.00 96 GLY A CA 1
ATOM 687 C C . GLY A 1 96 ? -12.806 -0.345 17.749 1.00 97.00 96 GLY A C 1
ATOM 688 O O . GLY A 1 96 ? -12.911 -0.335 16.522 1.00 97.00 96 GLY A O 1
ATOM 689 N N . ASN A 1 97 ? -12.257 0.664 18.434 1.00 97.38 97 ASN A N 1
ATOM 690 C CA . ASN A 1 97 ? -11.608 1.807 17.786 1.00 97.38 97 ASN A CA 1
ATOM 691 C C . ASN A 1 97 ? -10.186 1.440 17.386 1.00 97.38 97 ASN A C 1
ATOM 693 O O . ASN A 1 97 ? -9.598 0.529 17.960 1.00 97.38 97 ASN A O 1
ATOM 697 N N . GLY A 1 98 ? -9.614 2.166 16.437 1.00 96.88 98 GLY A N 1
ATOM 698 C CA . GLY A 1 98 ? -8.262 1.891 15.989 1.00 96.88 98 GLY A CA 1
ATOM 699 C C . GLY A 1 98 ? -7.845 2.771 14.832 1.00 96.88 98 GLY A C 1
ATOM 700 O O . GLY A 1 98 ? -8.630 3.574 14.328 1.00 96.88 98 GLY A O 1
ATOM 701 N N . GLU A 1 99 ? -6.613 2.559 14.400 1.00 97.25 99 GLU A N 1
ATOM 702 C CA . GLU A 1 99 ? -6.003 3.245 13.273 1.00 97.25 99 GLU A CA 1
ATOM 703 C C . GLU A 1 99 ? -5.273 2.224 12.408 1.00 97.25 99 GLU A C 1
ATOM 705 O O . GLU A 1 99 ? -4.675 1.274 12.923 1.00 97.25 99 GLU A O 1
ATOM 710 N N . TRP A 1 100 ? -5.351 2.423 11.095 1.00 96.12 100 TRP A N 1
ATOM 711 C CA . TRP A 1 100 ? -4.779 1.534 10.096 1.00 96.12 100 TRP A CA 1
ATOM 712 C C . TRP A 1 100 ? -4.060 2.355 9.036 1.00 96.12 100 TRP A C 1
ATOM 714 O O . TRP A 1 100 ? -4.629 3.283 8.467 1.00 96.12 100 TRP A O 1
ATOM 724 N N . ALA A 1 101 ? -2.830 1.959 8.743 1.00 94.56 101 ALA A N 1
ATOM 725 C CA . ALA A 1 101 ? -2.035 2.454 7.637 1.00 94.56 101 ALA A CA 1
ATOM 726 C C . ALA A 1 101 ? -1.827 1.339 6.605 1.00 94.56 101 ALA A C 1
ATOM 728 O O . ALA A 1 101 ? -2.013 0.153 6.886 1.00 94.56 101 ALA A O 1
ATOM 729 N N . ILE A 1 102 ? -1.420 1.719 5.400 1.00 94.62 102 ILE A N 1
ATOM 730 C CA . ILE A 1 102 ? -0.995 0.778 4.365 1.00 94.62 102 ILE A CA 1
ATOM 731 C C . ILE A 1 102 ? 0.508 0.543 4.525 1.00 94.62 102 ILE A C 1
ATOM 733 O O . ILE A 1 102 ? 1.280 1.500 4.576 1.00 94.62 102 ILE A O 1
ATOM 737 N N . ALA A 1 103 ? 0.925 -0.722 4.579 1.00 94.62 103 ALA A N 1
ATOM 738 C CA . ALA A 1 103 ? 2.325 -1.123 4.648 1.00 94.62 103 ALA A CA 1
ATOM 739 C C . ALA A 1 103 ? 3.045 -0.831 3.324 1.00 94.62 103 ALA A C 1
ATOM 741 O O . ALA A 1 103 ? 3.197 -1.689 2.452 1.00 94.62 103 ALA A O 1
ATOM 742 N N . LEU A 1 104 ? 3.470 0.416 3.179 1.00 92.75 104 LEU A N 1
ATOM 743 C CA . LEU A 1 104 ? 4.402 0.891 2.166 1.00 92.75 104 LEU A CA 1
ATOM 744 C C . LEU A 1 104 ? 5.720 1.232 2.853 1.00 92.75 104 LEU A C 1
ATOM 746 O O . LEU A 1 104 ? 5.744 1.417 4.068 1.00 92.75 104 LEU A O 1
ATOM 750 N N . ARG A 1 105 ? 6.811 1.329 2.079 1.00 93.00 105 ARG A N 1
ATOM 751 C CA . ARG A 1 105 ? 8.147 1.608 2.638 1.00 93.00 105 ARG A CA 1
ATOM 752 C C . ARG A 1 105 ? 8.458 0.673 3.815 1.00 93.00 105 ARG A C 1
ATOM 754 O O . ARG A 1 105 ? 8.721 1.100 4.931 1.00 93.00 105 ARG A O 1
ATOM 761 N N . CYS A 1 106 ? 8.371 -0.626 3.553 1.00 93.62 106 CYS A N 1
ATOM 762 C CA . CYS A 1 106 ? 8.604 -1.682 4.528 1.00 93.62 106 CYS A CA 1
ATOM 763 C C . CYS A 1 106 ? 9.436 -2.808 3.905 1.00 93.62 106 CYS A C 1
ATOM 765 O O . CYS A 1 106 ? 9.550 -2.895 2.681 1.00 93.62 106 CYS A O 1
ATOM 767 N N . GLY A 1 107 ? 9.980 -3.688 4.746 1.00 93.56 107 GLY A N 1
ATOM 768 C CA . GLY A 1 107 ? 10.716 -4.870 4.307 1.00 93.56 107 GLY A CA 1
ATOM 769 C C . GLY A 1 107 ? 10.275 -6.140 5.026 1.00 93.56 107 GLY A C 1
ATOM 770 O O . GLY A 1 107 ? 9.850 -6.100 6.182 1.00 93.56 107 GLY A O 1
ATOM 771 N N . ARG A 1 108 ? 10.372 -7.274 4.329 1.00 93.56 108 ARG A N 1
ATOM 772 C CA . ARG A 1 108 ? 10.140 -8.616 4.868 1.00 93.56 108 ARG A CA 1
ATOM 773 C C . ARG A 1 108 ? 11.484 -9.237 5.230 1.00 93.56 108 ARG A C 1
ATOM 775 O O . ARG A 1 108 ? 12.281 -9.528 4.345 1.00 93.56 108 ARG A O 1
ATOM 782 N N . LEU A 1 109 ? 11.723 -9.456 6.522 1.00 93.56 109 LEU A N 1
ATOM 783 C CA . LEU A 1 109 ? 12.863 -10.254 6.973 1.00 93.56 109 LEU A CA 1
ATOM 784 C C . LEU A 1 109 ? 12.667 -11.704 6.514 1.00 93.56 109 LEU A C 1
ATOM 786 O O . LEU A 1 109 ? 11.598 -12.285 6.729 1.00 93.56 109 LEU A O 1
ATOM 790 N N . LEU A 1 110 ? 13.680 -12.271 5.866 1.00 93.50 110 LEU A N 1
ATOM 791 C CA . LEU A 1 110 ? 13.656 -13.652 5.401 1.00 93.50 110 LEU A CA 1
ATOM 792 C C . LEU A 1 110 ? 13.990 -14.622 6.552 1.00 93.50 110 LEU A C 1
ATOM 794 O O . LEU A 1 110 ? 14.567 -14.213 7.562 1.00 93.50 110 LEU A O 1
ATOM 798 N N . PRO A 1 111 ? 13.644 -15.922 6.432 1.00 95.31 111 PRO A N 1
ATOM 799 C CA . PRO A 1 111 ? 13.864 -16.908 7.497 1.00 95.31 111 PRO A CA 1
ATOM 800 C C . PRO A 1 111 ? 15.320 -17.078 7.952 1.00 95.31 111 PRO A C 1
ATOM 802 O O . PRO A 1 111 ? 15.561 -17.633 9.020 1.00 95.31 111 PRO A O 1
ATOM 805 N N . ASP A 1 112 ? 16.283 -16.622 7.151 1.00 95.75 112 ASP A N 1
ATOM 806 C CA . ASP A 1 112 ? 17.710 -16.659 7.471 1.00 95.75 112 ASP A CA 1
ATOM 807 C C . ASP A 1 112 ? 18.134 -15.614 8.525 1.00 95.75 112 ASP A C 1
ATOM 809 O O . ASP A 1 112 ? 19.238 -15.695 9.069 1.00 95.75 112 ASP A O 1
ATOM 813 N N . GLY A 1 113 ? 17.260 -14.650 8.833 1.00 93.06 113 GLY A N 1
ATOM 814 C CA . GLY A 1 113 ? 17.460 -13.622 9.850 1.00 93.06 113 GLY A CA 1
ATOM 815 C C . GLY A 1 113 ? 18.454 -12.518 9.483 1.00 93.06 113 GLY A C 1
ATOM 816 O O . GLY A 1 113 ? 18.711 -11.662 10.326 1.00 93.06 113 GLY A O 1
ATOM 817 N N . HIS A 1 114 ? 19.007 -12.511 8.269 1.00 92.56 114 HIS A N 1
ATOM 818 C CA . HIS A 1 114 ? 19.998 -11.517 7.833 1.00 92.56 114 HIS A CA 1
ATOM 819 C C . HIS A 1 114 ? 19.741 -10.959 6.429 1.00 92.56 114 HIS A C 1
ATOM 821 O O . HIS A 1 114 ? 20.406 -10.009 6.022 1.00 92.56 114 HIS A O 1
ATOM 827 N N . SER A 1 115 ? 18.754 -11.496 5.715 1.00 94.25 115 SER A N 1
ATOM 828 C CA . SER A 1 115 ? 18.291 -10.969 4.438 1.00 94.25 115 SER A CA 1
ATOM 829 C C . SER A 1 115 ? 16.938 -10.282 4.595 1.00 94.25 115 SER A C 1
ATOM 831 O O . SER A 1 115 ? 16.038 -10.783 5.271 1.00 94.25 115 SER A O 1
ATOM 833 N N . ILE A 1 116 ? 16.768 -9.144 3.926 1.00 93.94 116 ILE A N 1
ATOM 834 C CA . ILE A 1 116 ? 15.506 -8.406 3.875 1.00 93.94 116 ILE A CA 1
ATOM 835 C C . ILE A 1 116 ? 15.074 -8.207 2.427 1.00 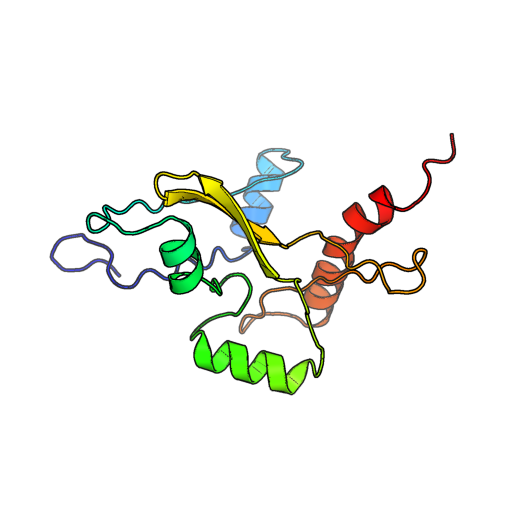93.94 116 ILE A C 1
ATOM 837 O O . ILE A 1 116 ? 15.860 -7.808 1.572 1.00 93.94 116 ILE A O 1
ATOM 841 N N . GLU A 1 117 ? 13.807 -8.489 2.155 1.00 93.81 117 GLU A N 1
ATOM 842 C CA . GLU A 1 117 ? 13.181 -8.258 0.860 1.00 93.81 117 GLU A CA 1
ATOM 843 C C . GLU A 1 117 ? 12.367 -6.964 0.911 1.00 93.81 117 GLU A C 1
ATOM 845 O O . GLU A 1 117 ? 11.536 -6.769 1.803 1.00 93.81 117 GLU A O 1
ATOM 850 N N . LEU A 1 118 ? 12.622 -6.068 -0.041 1.00 94.75 118 LEU A N 1
ATOM 851 C CA . LEU A 1 118 ? 11.952 -4.778 -0.161 1.00 94.75 118 LEU A CA 1
ATOM 852 C C . LEU A 1 118 ? 11.046 -4.772 -1.388 1.00 94.75 118 LEU A C 1
ATOM 854 O O . LEU A 1 118 ? 11.402 -5.305 -2.436 1.00 94.75 118 LEU A O 1
ATOM 858 N N . PHE A 1 119 ? 9.910 -4.094 -1.265 1.00 94.75 119 PHE A N 1
ATOM 859 C CA . PHE A 1 119 ? 8.953 -3.914 -2.350 1.00 94.75 119 PHE A CA 1
ATOM 860 C C . PHE A 1 119 ? 8.714 -2.428 -2.604 1.00 94.75 119 PHE A C 1
ATOM 862 O O . PHE A 1 119 ? 8.576 -1.625 -1.675 1.00 94.75 119 PHE A O 1
ATOM 869 N N . ALA A 1 120 ? 8.615 -2.072 -3.878 1.00 93.56 120 ALA A N 1
ATOM 870 C CA . ALA A 1 120 ? 8.163 -0.771 -4.332 1.00 93.56 120 ALA A CA 1
ATOM 871 C C . ALA A 1 120 ? 7.408 -0.929 -5.650 1.00 93.56 120 ALA A C 1
ATOM 873 O O . ALA A 1 120 ? 7.653 -1.862 -6.410 1.00 93.56 120 ALA A O 1
ATOM 874 N N . GLY A 1 121 ? 6.512 0.013 -5.912 1.00 91.62 121 GLY A N 1
ATOM 875 C CA . GLY A 1 121 ? 5.754 0.077 -7.147 1.00 91.62 121 GLY A CA 1
ATOM 876 C C . GLY A 1 121 ? 5.296 1.499 -7.436 1.00 91.62 121 GLY A C 1
ATOM 877 O O . GLY A 1 121 ? 5.474 2.424 -6.630 1.00 91.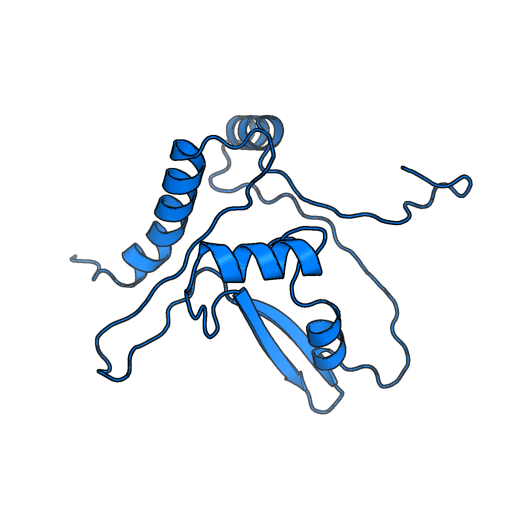62 121 GLY A O 1
ATOM 878 N N . CYS A 1 122 ? 4.683 1.655 -8.595 1.00 91.19 122 CYS A N 1
ATOM 879 C CA . CYS A 1 122 ? 4.122 2.889 -9.129 1.00 91.19 122 CYS A CA 1
ATOM 880 C C . CYS A 1 122 ? 2.716 2.605 -9.670 1.00 91.19 122 CYS A C 1
ATOM 882 O O . CYS A 1 122 ? 2.369 1.457 -9.956 1.00 91.19 122 CYS A O 1
ATOM 884 N N . GLY A 1 123 ? 1.890 3.647 -9.735 1.00 91.00 123 GLY A N 1
ATOM 885 C CA . GLY A 1 123 ? 0.597 3.569 -10.403 1.00 91.00 123 GLY A CA 1
ATOM 886 C C . GLY A 1 123 ? 0.806 3.806 -11.891 1.00 91.00 123 GLY A C 1
ATOM 887 O O . GLY A 1 123 ? 1.447 4.783 -12.252 1.00 91.00 123 GLY A O 1
ATOM 888 N N . ILE A 1 124 ? 0.279 2.922 -12.734 1.00 91.50 124 ILE A N 1
ATOM 889 C CA . ILE A 1 124 ? 0.384 3.049 -14.189 1.00 91.50 124 ILE A CA 1
ATOM 890 C C . ILE A 1 124 ? -0.896 3.684 -14.727 1.00 91.50 124 ILE A C 1
ATOM 892 O O . ILE A 1 124 ? -1.994 3.191 -14.457 1.00 91.50 124 ILE A O 1
ATOM 896 N N . VAL A 1 125 ? -0.746 4.749 -15.511 1.00 90.69 125 VAL A N 1
ATOM 897 C CA . VAL A 1 125 ? -1.828 5.419 -16.244 1.00 90.69 125 VAL A CA 1
ATOM 898 C C . VAL A 1 125 ? -1.569 5.357 -17.751 1.00 90.69 125 VAL A C 1
ATOM 900 O O . VAL A 1 125 ? -0.533 4.874 -18.199 1.00 90.69 125 VAL A O 1
ATOM 903 N N . ALA A 1 126 ? -2.533 5.802 -18.561 1.00 89.56 126 ALA A N 1
ATOM 904 C CA . ALA A 1 126 ? -2.451 5.690 -20.021 1.00 89.56 126 ALA A CA 1
ATOM 905 C C . ALA A 1 126 ? -1.234 6.417 -20.623 1.00 89.56 126 ALA A C 1
ATOM 907 O O . ALA A 1 126 ? -0.656 5.926 -21.589 1.00 89.56 126 ALA A O 1
ATOM 908 N N . ASP A 1 127 ? -0.839 7.539 -20.019 1.00 88.31 127 ASP A N 1
ATOM 909 C CA . ASP A 1 127 ? 0.283 8.373 -20.461 1.00 88.31 127 ASP A CA 1
ATOM 910 C C . ASP A 1 127 ? 1.596 8.043 -19.716 1.00 88.31 127 ASP A C 1
ATOM 912 O O . ASP A 1 127 ? 2.561 8.807 -19.773 1.00 88.31 127 ASP A O 1
ATOM 916 N N . SER A 1 128 ? 1.647 6.918 -18.990 1.00 88.88 128 SER A N 1
ATOM 917 C CA . SER A 1 128 ? 2.855 6.468 -18.292 1.00 88.88 128 SER A CA 1
ATOM 918 C C . SER A 1 128 ? 3.949 6.045 -19.273 1.00 88.88 128 SER A C 1
ATOM 920 O O . SER A 1 128 ? 3.735 5.237 -20.176 1.00 88.88 128 SER A O 1
ATOM 922 N N . GLU A 1 129 ? 5.171 6.506 -19.013 1.00 93.38 129 GLU A N 1
ATOM 923 C CA . GLU A 1 129 ? 6.368 6.107 -19.754 1.00 93.38 129 GLU A CA 1
ATOM 924 C C . GLU A 1 129 ? 7.141 5.032 -18.971 1.00 93.38 129 GLU A C 1
ATOM 926 O O . GLU A 1 129 ? 7.634 5.327 -17.877 1.00 93.38 129 GLU A O 1
ATOM 931 N N . PRO A 1 130 ? 7.336 3.805 -19.502 1.00 94.00 130 PRO A N 1
ATOM 932 C CA . PRO A 1 130 ? 7.890 2.681 -18.737 1.00 94.00 130 PRO A CA 1
ATOM 933 C C . PRO A 1 130 ? 9.220 2.968 -18.025 1.00 94.00 130 PRO A C 1
ATOM 935 O O . PRO A 1 130 ? 9.452 2.504 -16.908 1.00 94.00 130 PRO A O 1
ATOM 938 N N . ALA A 1 131 ? 10.100 3.751 -18.654 1.00 95.00 131 ALA A N 1
ATOM 939 C CA . ALA A 1 131 ? 11.384 4.125 -18.067 1.00 95.00 131 ALA A CA 1
ATOM 940 C C . ALA A 1 131 ? 11.226 5.028 -16.830 1.00 95.00 131 ALA A C 1
ATOM 942 O O . ALA A 1 131 ? 11.967 4.871 -15.857 1.00 95.00 131 ALA A O 1
ATOM 943 N N . ASN A 1 132 ? 10.248 5.937 -16.848 1.00 91.25 132 ASN A N 1
ATOM 944 C CA . ASN A 1 132 ? 9.970 6.845 -15.736 1.00 91.25 132 ASN A CA 1
ATOM 945 C C . ASN A 1 132 ? 9.365 6.085 -14.551 1.00 91.25 132 ASN A C 1
ATOM 947 O O . ASN A 1 132 ? 9.772 6.299 -13.411 1.00 91.25 132 ASN A O 1
ATOM 951 N N . GLU A 1 133 ? 8.465 5.144 -14.825 1.00 92.88 133 GLU A N 1
ATOM 952 C CA . GLU A 1 133 ? 7.800 4.328 -13.804 1.00 92.88 133 GLU A CA 1
ATOM 953 C C . GLU A 1 133 ? 8.774 3.388 -13.077 1.00 92.88 133 GLU A C 1
ATOM 955 O O . GLU A 1 133 ? 8.746 3.233 -11.846 1.00 92.88 133 GLU A O 1
ATOM 960 N N . LEU A 1 134 ? 9.722 2.816 -13.827 1.00 94.00 134 LEU A N 1
ATOM 961 C CA . LEU A 1 134 ? 10.818 2.043 -13.252 1.00 94.00 134 LEU A CA 1
ATOM 962 C C . LEU A 1 134 ? 11.731 2.923 -12.385 1.00 94.00 134 LEU A C 1
ATOM 964 O O . LEU A 1 134 ? 12.097 2.530 -11.274 1.00 94.00 134 LEU A O 1
ATOM 968 N N . ALA A 1 135 ? 12.099 4.113 -12.871 1.00 91.25 135 ALA A N 1
ATOM 969 C CA . ALA A 1 135 ? 12.918 5.056 -12.115 1.00 91.25 135 ALA A CA 1
ATOM 970 C C . ALA A 1 135 ? 12.226 5.493 -10.813 1.00 91.25 135 ALA A C 1
ATOM 972 O O . ALA A 1 135 ? 12.869 5.533 -9.763 1.00 91.25 135 ALA A O 1
ATOM 973 N N . GLU A 1 136 ? 10.916 5.743 -10.848 1.00 88.19 136 GLU A N 1
ATOM 974 C CA . GLU A 1 136 ? 10.125 6.068 -9.663 1.00 88.19 136 GLU A CA 1
ATOM 975 C C . GLU A 1 136 ? 10.105 4.919 -8.649 1.00 88.19 136 GLU A C 1
ATOM 977 O O . GLU A 1 136 ? 10.334 5.135 -7.455 1.00 88.19 136 GLU A O 1
ATOM 982 N N . SER A 1 137 ? 9.859 3.693 -9.109 1.00 92.50 137 SER A N 1
ATOM 983 C CA . SER A 1 137 ? 9.836 2.512 -8.239 1.00 92.50 137 SER A CA 1
ATOM 984 C C . SER A 1 137 ? 11.197 2.287 -7.570 1.00 92.50 137 SER A C 1
ATOM 986 O O . SER A 1 137 ? 11.262 2.023 -6.369 1.00 92.50 137 SER A O 1
ATOM 988 N N . ASN A 1 138 ? 12.294 2.502 -8.302 1.00 94.00 138 ASN A N 1
ATOM 989 C CA . ASN A 1 138 ? 13.650 2.456 -7.750 1.00 94.00 138 ASN A CA 1
ATOM 990 C C . ASN A 1 138 ? 13.911 3.577 -6.736 1.00 94.00 138 ASN A C 1
ATOM 992 O O . ASN A 1 138 ? 14.423 3.311 -5.648 1.00 94.00 138 ASN A O 1
ATOM 996 N N . ALA A 1 139 ? 13.516 4.817 -7.038 1.00 90.06 139 ALA A N 1
ATOM 997 C CA . ALA A 1 139 ? 13.621 5.933 -6.097 1.00 90.06 139 ALA A CA 1
ATOM 998 C C . ALA A 1 139 ? 12.823 5.661 -4.809 1.00 90.06 139 ALA A C 1
ATOM 1000 O O . ALA A 1 139 ? 13.223 6.053 -3.711 1.00 90.06 139 ALA A O 1
ATOM 1001 N N . LYS A 1 140 ? 11.718 4.913 -4.909 1.00 91.25 140 LYS A N 1
ATOM 1002 C CA . LYS A 1 140 ? 10.925 4.490 -3.755 1.00 91.25 140 LYS A CA 1
ATOM 1003 C C . LYS A 1 140 ? 11.606 3.434 -2.868 1.00 91.25 140 LYS A C 1
ATOM 1005 O O . LYS A 1 140 ? 11.163 3.213 -1.742 1.00 91.25 140 LYS A O 1
ATOM 1010 N N . LEU A 1 141 ? 12.681 2.801 -3.318 1.00 94.25 141 LEU A N 1
ATOM 1011 C CA . LEU A 1 141 ? 13.467 1.898 -2.476 1.00 94.25 141 LEU A CA 1
ATOM 1012 C C . LEU A 1 141 ? 14.557 2.632 -1.692 1.00 94.25 141 LEU A C 1
ATOM 1014 O O . LEU A 1 141 ? 14.969 2.130 -0.650 1.00 94.25 141 LEU A O 1
ATOM 1018 N N . VAL A 1 142 ? 14.986 3.814 -2.154 1.00 92.19 142 VAL A N 1
ATOM 1019 C CA . VAL A 1 142 ? 16.152 4.534 -1.613 1.00 92.19 142 VAL A CA 1
ATOM 1020 C C . VAL A 1 142 ? 16.063 4.736 -0.097 1.00 92.19 142 VAL A C 1
ATOM 1022 O O . VAL A 1 142 ? 16.919 4.192 0.584 1.00 92.19 142 VAL A O 1
ATOM 1025 N N . PRO A 1 143 ? 14.999 5.316 0.498 1.00 90.25 143 PRO A N 1
ATOM 1026 C CA . PRO A 1 143 ? 14.990 5.513 1.952 1.00 90.25 143 PRO A CA 1
ATOM 1027 C C . PRO A 1 143 ? 14.993 4.228 2.778 1.00 90.25 143 PRO A C 1
ATOM 1029 O O . PRO A 1 143 ? 15.460 4.240 3.909 1.00 90.25 143 PRO A O 1
ATOM 1032 N N . MET A 1 144 ? 14.474 3.118 2.237 1.00 93.88 144 MET A N 1
ATOM 1033 C CA . MET A 1 144 ? 14.578 1.826 2.923 1.00 93.88 144 MET A CA 1
ATOM 1034 C C . MET A 1 144 ? 16.003 1.292 2.869 1.00 93.88 144 MET A C 1
ATOM 1036 O O . MET A 1 144 ? 16.479 0.755 3.859 1.00 93.88 144 MET A O 1
ATOM 1040 N N . ARG A 1 145 ? 16.677 1.438 1.725 1.00 93.25 145 ARG A N 1
ATOM 1041 C CA . ARG A 1 145 ? 18.076 1.042 1.565 1.00 93.25 145 ARG A CA 1
ATOM 1042 C C . ARG A 1 145 ? 18.984 1.888 2.448 1.00 93.25 145 ARG A C 1
ATOM 1044 O O . ARG A 1 145 ? 19.733 1.317 3.225 1.00 93.25 145 ARG A O 1
ATOM 1051 N N . ASP A 1 146 ? 18.823 3.206 2.423 1.00 92.50 146 ASP A N 1
ATOM 1052 C CA . ASP A 1 146 ? 19.601 4.140 3.241 1.00 92.50 146 ASP A CA 1
ATOM 1053 C C . ASP A 1 146 ? 19.435 3.867 4.745 1.00 92.50 146 ASP A C 1
ATOM 1055 O O . ASP A 1 146 ? 20.381 4.017 5.510 1.00 92.50 146 ASP A O 1
ATOM 1059 N N . ALA A 1 147 ? 18.243 3.442 5.182 1.00 90.88 147 ALA A N 1
ATOM 1060 C CA . ALA A 1 147 ? 17.984 3.078 6.577 1.00 90.88 147 ALA A CA 1
ATOM 1061 C C . ALA A 1 147 ? 18.601 1.728 6.996 1.00 90.88 147 ALA A C 1
ATOM 1063 O O . ALA A 1 147 ? 18.725 1.460 8.191 1.00 90.88 147 ALA A O 1
ATOM 1064 N N . LEU A 1 148 ? 18.929 0.862 6.034 1.00 89.31 148 LEU A N 1
ATOM 1065 C CA . LEU A 1 148 ? 19.530 -0.458 6.256 1.00 89.31 148 LEU A CA 1
ATOM 1066 C C . LEU A 1 148 ? 21.046 -0.455 6.035 1.00 89.31 148 LEU A C 1
ATOM 1068 O O . LEU A 1 148 ? 21.744 -1.317 6.566 1.00 89.31 148 LEU A O 1
ATOM 1072 N N . GLU A 1 149 ? 21.548 0.480 5.234 1.00 85.62 149 GLU A N 1
ATOM 1073 C CA . GLU A 1 149 ? 22.971 0.702 5.034 1.00 85.62 149 GLU A CA 1
ATOM 1074 C C . GLU A 1 149 ? 23.550 1.371 6.292 1.00 85.62 149 GLU A C 1
ATOM 1076 O O . GLU A 1 149 ? 23.044 2.373 6.796 1.00 85.62 149 GLU A O 1
ATOM 1081 N N . GLU A 1 150 ? 24.600 0.768 6.849 1.00 68.69 150 GLU A N 1
ATOM 1082 C CA . GLU A 1 150 ? 25.279 1.275 8.039 1.00 68.69 150 GLU A CA 1
ATOM 1083 C C . GLU A 1 150 ? 25.810 2.689 7.747 1.00 68.69 150 GLU A C 1
ATOM 1085 O O . GLU A 1 150 ? 26.583 2.885 6.803 1.00 68.69 150 GLU A O 1
ATOM 1090 N N . GLN A 1 151 ? 25.398 3.682 8.544 1.00 57.34 151 GLN A N 1
ATOM 1091 C CA . GLN A 1 151 ? 26.003 5.016 8.527 1.00 57.34 151 GLN A CA 1
ATOM 1092 C C . GLN A 1 151 ? 27.456 4.846 8.988 1.00 57.34 151 GLN A C 1
ATOM 1094 O O . GLN A 1 151 ? 27.742 4.767 10.181 1.00 57.34 151 GLN A O 1
ATOM 1099 N N . ARG A 1 152 ? 28.375 4.682 8.035 1.00 50.78 152 ARG A N 1
ATOM 1100 C CA . ARG A 1 152 ? 29.810 4.700 8.311 1.00 50.78 152 ARG A CA 1
ATOM 1101 C C . ARG A 1 152 ? 30.195 6.143 8.621 1.00 50.78 152 ARG A C 1
ATOM 1103 O O . ARG A 1 152 ? 30.392 6.920 7.688 1.00 50.78 152 ARG A O 1
ATOM 1110 N N . ASP A 1 153 ? 30.257 6.464 9.910 1.00 43.22 153 ASP A N 1
ATOM 1111 C CA . ASP A 1 153 ? 30.935 7.660 10.429 1.00 43.22 153 ASP A CA 1
ATOM 1112 C C . ASP A 1 153 ? 32.420 7.694 10.012 1.00 43.22 153 ASP A C 1
ATOM 1114 O O . ASP A 1 153 ? 33.070 6.616 9.964 1.00 43.22 153 ASP A O 1
#

Foldseek 3Di:
DADPVRHDDPDDPPPDPDPVVVVVCVVVVHPDDDDDDDDDDDDDPPAAPVNVLVVCPPPCFVQNPPRVVSVVVCCVPVVDDCPQQQHWDWDADPNRYIDIDGPALDWDQDPVRPDIHHFFFGDDDPPDDVVVRVVVRVVSCVVSVVVVDDPPD

pLDDT: mean 85.87, std 15.26, range [40.84, 98.0]

Sequence (153 aa):
MYGEDGKLRGIEAVIDKDLCSSLLASQLEADLLVIATDVNAAVRPGTTALALAAALHPSAAVCGTPTDVARATIAEIEGLDRGRYSGPVGWIDARGNGEWAIALRCGRLLPDGHSIELFAGCGIVADSEPANELAESNAKLVPMRDALEEQRD

Organism: NCBI:txid1076179

Secondary structure (DSSP, 8-state):
-B-TTS-B-S--------HHHHHHHHHTT-S-------------TT--HHHHHHHHPSPHHHH-SSHHHHHHHHHHHH----TTTT-EEEEE-TTS-EEEEE--S-EEE-TTSS-EEE-------TT--HHHHHHHHHHTTHHHHHHHS----

Radius of gyration: 18.69 Å; chains: 1; bounding box: 59×44×44 Å

InterPro domains:
  IPR005801 ADC synthase [G3DSA:3.60.120.10] (27-153)
  IPR005801 ADC synthase [SSF56322] (35-149)
  IPR015890 Chorismate-utilising enzyme, C-terminal [PF00425] (32-140)
  IPR036393 Acetylglutamate kinase-like superfamily [SSF53633] (7-42)